Protein AF-A0A971L309-F1 (afdb_monomer)

Radius of gyration: 16.91 Å; Cα contacts (8 Å, |Δi|>4): 21; chains: 1; bounding box: 32×21×48 Å

Sequence (70 aa):
MQQLETLVASMEAGELSLEASLQAYEEGVRLTRLCQQQLAQAEQRVFSLQEQNGQMNFEPLNFKPQAGTL

Solvent-accessible surface area (backbone atoms only — not comparable to full-atom values): 4348 Å² total; per-residue (Å²): 108,70,70,52,54,54,49,51,54,53,61,72,66,66,77,59,52,74,68,56,46,52,54,50,48,55,51,46,54,51,50,48,53,52,51,52,53,53,49,52,53,52,50,54,52,52,47,55,55,29,54,75,70,74,43,89,81,80,78,80,84,84,77,74,81,80,70,79,83,126

Secondary structure (DSSP, 8-state):
-HHHHHHHHHHHT----HHHHHHHHHHHHHH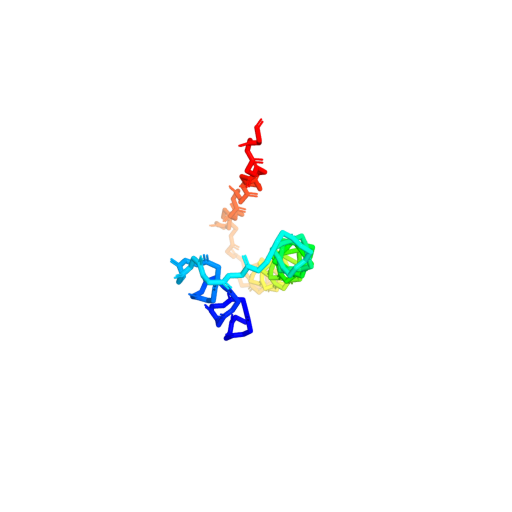HHHHHHHHHHHHHHHHHHHHHTT---PPP----------

pLDDT: mean 79.64, std 12.83, range [35.84, 90.31]

Mean predicted aligned error: 7.93 Å

Foldseek 3Di:
DVVLVVLVVVLVVVPDDPVRNVVSVVVNVVVVVVVVVVLVVVLVVVCVVCVVVVHRPDDRDPDDPPPPDD

Structure (mmCIF, N/CA/C/O backbone):
data_AF-A0A971L309-F1
#
_entry.id   AF-A0A971L309-F1
#
loop_
_atom_site.group_PDB
_atom_site.id
_atom_site.type_symbol
_atom_site.label_atom_id
_atom_site.label_alt_id
_atom_site.label_comp_id
_atom_site.label_asym_id
_atom_site.label_entity_id
_atom_site.label_seq_id
_atom_site.pdbx_PDB_ins_code
_atom_site.Cartn_x
_atom_site.Cartn_y
_atom_site.Cartn_z
_atom_site.occupancy
_atom_site.B_iso_or_equiv
_atom_site.auth_seq_id
_atom_site.auth_comp_id
_atom_site.auth_asym_id
_atom_site.auth_atom_id
_atom_site.pdbx_PDB_model_num
ATOM 1 N N . MET A 1 1 ? -6.225 -3.862 -3.563 1.00 67.69 1 MET A N 1
ATOM 2 C CA . MET A 1 1 ? -7.216 -2.767 -3.624 1.00 67.69 1 MET A CA 1
ATOM 3 C C . MET A 1 1 ? -8.446 -3.068 -2.783 1.00 67.69 1 MET A C 1
ATOM 5 O O . MET A 1 1 ? -8.643 -2.344 -1.824 1.00 67.69 1 MET A O 1
ATOM 9 N N . GLN A 1 2 ? -9.160 -4.178 -3.012 1.00 80.94 2 GLN A N 1
ATOM 10 C CA . GLN A 1 2 ? -10.386 -4.534 -2.265 1.00 80.94 2 GLN A CA 1
ATOM 11 C C . GLN A 1 2 ? -10.280 -4.466 -0.729 1.00 80.94 2 GLN A C 1
ATOM 13 O O . GLN A 1 2 ? -11.208 -4.021 -0.063 1.00 80.94 2 GLN A O 1
ATOM 18 N N . GLN A 1 3 ? -9.143 -4.869 -0.152 1.00 78.88 3 GLN A N 1
ATOM 19 C CA . GLN A 1 3 ? -8.923 -4.774 1.298 1.00 78.88 3 GLN A CA 1
ATOM 20 C C . GLN A 1 3 ? -8.863 -3.324 1.798 1.00 78.88 3 GLN A C 1
ATOM 22 O O . GLN A 1 3 ? -9.422 -3.025 2.845 1.00 78.88 3 GLN A O 1
ATOM 27 N N . LEU A 1 4 ? -8.235 -2.421 1.038 1.00 78.81 4 LEU A N 1
ATOM 28 C CA . LEU A 1 4 ? -8.170 -0.998 1.378 1.00 78.81 4 LEU A CA 1
ATOM 29 C C . LEU A 1 4 ? -9.549 -0.349 1.239 1.00 78.81 4 LEU A C 1
ATOM 31 O O . LEU A 1 4 ? -9.946 0.415 2.103 1.00 78.81 4 LEU A O 1
ATOM 35 N N . GLU A 1 5 ? -10.296 -0.691 0.190 1.00 84.88 5 GLU A N 1
ATOM 36 C CA . GLU A 1 5 ? -11.658 -0.184 -0.036 1.00 84.88 5 GLU A CA 1
ATOM 37 C C . GLU A 1 5 ? -12.610 -0.613 1.085 1.00 84.88 5 GLU A C 1
ATOM 39 O O . GLU A 1 5 ? -13.353 0.204 1.620 1.00 84.88 5 GLU A O 1
ATOM 44 N N . THR A 1 6 ? -12.536 -1.882 1.495 1.00 86.19 6 THR A N 1
ATOM 45 C CA . THR A 1 6 ? -13.330 -2.411 2.615 1.00 86.19 6 THR A CA 1
ATOM 46 C C . THR A 1 6 ? -12.969 -1.711 3.925 1.00 86.19 6 THR A C 1
ATOM 48 O O . THR A 1 6 ? -13.847 -1.375 4.718 1.00 86.19 6 THR A O 1
ATOM 51 N N . LEU A 1 7 ? -11.677 -1.462 4.143 1.00 84.31 7 LEU A N 1
ATOM 52 C CA . LEU A 1 7 ? -11.185 -0.775 5.329 1.00 84.31 7 LEU A CA 1
ATOM 53 C C . LEU A 1 7 ? -11.657 0.680 5.378 1.00 84.31 7 LEU A C 1
ATOM 55 O O . LEU A 1 7 ? -12.206 1.100 6.393 1.00 84.31 7 LEU A O 1
ATOM 59 N N . VAL A 1 8 ? -11.523 1.418 4.274 1.00 84.50 8 VAL A N 1
ATOM 60 C CA . VAL A 1 8 ? -12.003 2.802 4.157 1.00 84.50 8 VAL A CA 1
ATOM 61 C C . VAL A 1 8 ? -13.508 2.868 4.411 1.00 84.50 8 VAL A C 1
ATOM 63 O O . VAL A 1 8 ? -13.937 3.664 5.240 1.00 84.50 8 VAL A O 1
ATOM 66 N N . ALA A 1 9 ? -14.294 1.969 3.812 1.00 84.56 9 ALA A N 1
ATOM 67 C CA . ALA A 1 9 ? -15.737 1.915 4.046 1.00 84.56 9 ALA A CA 1
ATOM 68 C C . ALA A 1 9 ? -16.086 1.682 5.530 1.00 84.56 9 ALA A C 1
ATOM 70 O O . ALA A 1 9 ? -17.017 2.292 6.052 1.00 84.56 9 ALA A O 1
ATOM 71 N N . SER A 1 10 ? -15.323 0.837 6.234 1.00 80.81 10 SER A N 1
ATOM 72 C CA . SER A 1 10 ? -15.522 0.615 7.674 1.00 80.81 10 SER A CA 1
ATOM 73 C C . SER A 1 10 ? -15.148 1.833 8.528 1.00 80.81 10 SER A C 1
ATOM 75 O O . SER A 1 10 ? -15.783 2.083 9.550 1.00 80.81 10 SER A O 1
ATOM 77 N N . MET A 1 11 ? -14.153 2.615 8.096 1.00 81.12 11 MET A N 1
ATOM 78 C CA . MET A 1 11 ? -13.749 3.852 8.768 1.00 81.12 11 MET A CA 1
ATOM 79 C C . MET A 1 11 ? -14.778 4.968 8.561 1.00 81.12 11 MET A C 1
ATOM 81 O O . MET A 1 11 ? -15.091 5.693 9.502 1.00 81.12 11 MET A O 1
ATOM 85 N N . GLU A 1 12 ? -15.350 5.076 7.361 1.00 84.62 12 GLU A N 1
ATOM 86 C CA . GLU A 1 12 ? -16.379 6.070 7.025 1.00 84.62 12 GLU A CA 1
ATOM 87 C C . GLU A 1 12 ? -17.732 5.792 7.698 1.00 84.62 12 GLU A C 1
ATOM 89 O O . GLU A 1 12 ? -18.508 6.721 7.916 1.00 84.62 12 GLU A O 1
ATOM 94 N N . ALA A 1 13 ? -18.005 4.539 8.080 1.00 83.44 13 ALA A N 1
ATOM 95 C CA . ALA A 1 13 ? -19.223 4.163 8.800 1.00 83.44 13 ALA A CA 1
ATOM 96 C C . ALA A 1 13 ? -19.297 4.744 10.228 1.00 83.44 13 ALA A C 1
ATOM 98 O O . ALA A 1 13 ? -20.383 4.837 10.793 1.00 83.44 13 ALA A O 1
ATOM 99 N N . GLY A 1 14 ? -18.164 5.153 10.816 1.00 75.25 14 GLY A N 1
ATOM 100 C CA . GLY A 1 14 ? -18.126 5.877 12.093 1.00 75.25 14 GLY A CA 1
ATOM 101 C C . GLY A 1 14 ? -18.411 5.045 13.352 1.00 75.25 14 GLY A C 1
ATOM 102 O O . GLY A 1 14 ? -18.494 5.611 14.439 1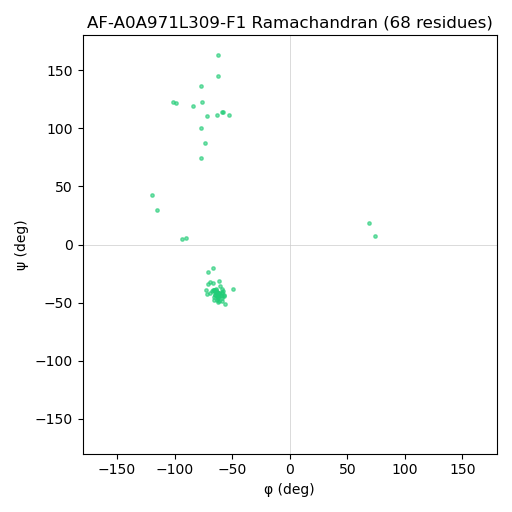.00 75.25 14 GLY A O 1
ATOM 103 N N . GLU A 1 15 ? -18.532 3.720 13.241 1.00 79.06 15 GLU A N 1
ATOM 104 C CA . GLU A 1 15 ? -18.832 2.820 14.372 1.00 79.06 15 GLU A CA 1
ATOM 105 C C . GLU A 1 15 ? -17.580 2.213 15.040 1.00 79.06 15 GLU A C 1
ATOM 107 O O . GLU A 1 15 ? -17.682 1.380 15.943 1.00 79.06 15 GLU A O 1
ATOM 112 N N . LEU A 1 16 ? -16.377 2.610 14.613 1.00 82.44 16 LEU A N 1
ATOM 113 C CA . LEU A 1 16 ? -15.129 2.079 15.162 1.00 82.44 16 LEU A CA 1
ATOM 114 C C . LEU A 1 16 ? -14.810 2.698 16.528 1.00 82.44 16 LEU A C 1
ATOM 116 O O . LEU A 1 16 ? -14.856 3.913 16.720 1.00 82.44 16 LEU A O 1
ATOM 120 N N . SER A 1 17 ? -14.390 1.857 17.476 1.00 88.44 17 SER A N 1
ATOM 121 C CA . SER A 1 17 ? -13.738 2.341 18.695 1.00 88.44 17 SER A CA 1
ATOM 122 C C . SER A 1 17 ? -12.431 3.069 18.351 1.00 88.44 17 SER A C 1
ATOM 124 O O . SER A 1 17 ? -11.873 2.894 17.266 1.00 88.44 17 SER A O 1
ATOM 126 N N . LEU A 1 18 ? -11.897 3.864 19.283 1.00 85.06 18 LEU A N 1
ATOM 127 C CA . LEU A 1 18 ? -10.611 4.544 19.086 1.00 85.06 18 LEU A CA 1
ATOM 128 C C . LEU A 1 18 ? -9.478 3.551 18.776 1.00 85.06 18 LEU A C 1
ATOM 130 O O . LEU A 1 18 ? -8.695 3.775 17.860 1.00 85.06 18 LEU A O 1
ATOM 134 N N . GLU A 1 19 ? -9.422 2.436 19.504 1.00 89.06 19 GLU A N 1
ATOM 135 C CA . GLU A 1 19 ? -8.426 1.383 19.282 1.00 89.06 19 GLU A CA 1
ATOM 136 C C . GLU A 1 19 ? -8.579 0.740 17.897 1.00 89.06 19 GLU A C 1
ATOM 138 O O . GLU A 1 19 ? -7.599 0.608 17.165 1.00 89.06 19 GLU A O 1
ATOM 143 N N . ALA A 1 20 ? -9.813 0.432 17.487 1.00 84.25 20 ALA A N 1
ATOM 144 C CA . ALA A 1 20 ? -10.085 -0.117 16.161 1.00 84.25 20 ALA A CA 1
ATOM 145 C C . ALA A 1 20 ? -9.782 0.896 15.041 1.00 84.25 20 ALA A C 1
ATOM 147 O O . ALA A 1 20 ? -9.303 0.518 13.976 1.00 84.25 20 ALA A O 1
ATOM 148 N N . SER A 1 21 ? -9.994 2.190 15.294 1.00 85.81 21 SER A N 1
ATOM 149 C CA . SER A 1 21 ? -9.677 3.279 14.363 1.00 85.81 21 SER A CA 1
ATOM 150 C C . SER A 1 21 ? -8.169 3.436 14.161 1.00 85.81 21 SER A C 1
ATOM 152 O O . SER A 1 21 ? -7.715 3.640 13.036 1.00 85.81 21 SER A O 1
ATOM 154 N N . LEU A 1 22 ? -7.379 3.295 15.232 1.00 89.00 22 LEU A N 1
ATOM 155 C CA . LEU A 1 22 ? -5.916 3.311 15.162 1.00 89.00 22 LEU A CA 1
ATOM 156 C C . LEU A 1 22 ? -5.381 2.103 14.384 1.00 89.00 22 LEU A C 1
ATOM 158 O O . LEU A 1 22 ? -4.555 2.275 13.489 1.00 89.00 22 LEU A O 1
ATOM 162 N N . GLN A 1 23 ? -5.905 0.904 14.650 1.00 89.69 23 GLN A N 1
ATOM 163 C CA . GLN A 1 23 ? -5.548 -0.298 13.888 1.00 89.69 23 GLN A CA 1
ATOM 164 C C . GLN A 1 23 ? -5.924 -0.170 12.405 1.00 89.69 23 GLN A C 1
ATOM 166 O O . GLN A 1 23 ? -5.132 -0.523 11.529 1.00 89.69 23 GLN A O 1
ATOM 171 N N . ALA A 1 24 ? -7.105 0.380 12.109 1.00 85.56 24 ALA A N 1
ATOM 172 C CA . ALA A 1 24 ? -7.544 0.618 10.740 1.00 85.56 24 ALA A CA 1
ATOM 173 C C . ALA A 1 24 ? -6.655 1.641 10.018 1.00 85.56 24 ALA A C 1
ATOM 175 O O . ALA A 1 24 ? -6.307 1.449 8.855 1.00 85.56 24 ALA A O 1
ATOM 176 N N . TYR A 1 25 ? -6.213 2.695 10.706 1.00 86.50 25 TYR A N 1
ATOM 177 C CA . TYR A 1 25 ? -5.264 3.652 10.144 1.00 86.50 25 TYR A CA 1
ATOM 178 C C . TYR A 1 25 ? -3.908 3.005 9.820 1.00 86.50 25 TYR A C 1
ATOM 180 O O . TYR A 1 25 ? -3.398 3.175 8.710 1.00 86.50 25 TYR A O 1
ATOM 188 N N . GLU A 1 26 ? -3.331 2.233 10.746 1.00 90.31 26 GLU A N 1
ATOM 189 C CA . GLU A 1 26 ? -2.056 1.535 10.524 1.00 90.31 26 GLU A CA 1
ATOM 190 C C . GLU A 1 26 ? -2.132 0.578 9.328 1.00 90.31 26 GLU A C 1
ATOM 192 O O . GLU A 1 26 ? -1.249 0.577 8.459 1.00 90.31 26 GLU A O 1
ATOM 197 N N . GLU A 1 27 ? -3.220 -0.187 9.239 1.00 88.88 27 GLU A N 1
ATOM 198 C CA . GLU A 1 27 ? -3.458 -1.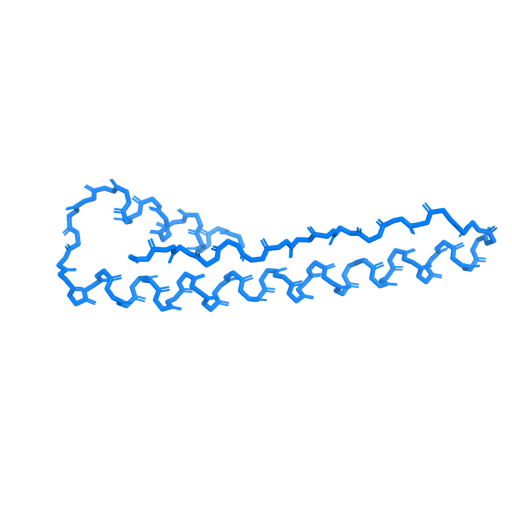097 8.123 1.00 88.88 27 GLU A CA 1
ATOM 199 C C . GLU A 1 27 ? -3.677 -0.335 6.806 1.00 88.88 27 GLU A C 1
ATOM 201 O O . GLU A 1 27 ? -3.122 -0.709 5.770 1.00 88.88 27 GLU A O 1
ATOM 206 N N . GLY A 1 28 ? -4.389 0.794 6.837 1.00 87.44 28 GLY A N 1
ATOM 207 C CA . GLY A 1 28 ? -4.571 1.678 5.685 1.00 87.44 28 GLY A CA 1
ATOM 208 C C . GLY A 1 28 ? -3.246 2.236 5.161 1.00 87.44 28 GLY A C 1
ATOM 209 O O . GLY A 1 28 ? -2.991 2.209 3.951 1.00 87.44 28 GLY A O 1
ATOM 210 N N . VAL A 1 29 ? -2.349 2.665 6.055 1.00 89.62 29 VAL A N 1
ATOM 211 C CA . VAL A 1 29 ? -0.990 3.112 5.700 1.00 89.62 29 VAL A CA 1
ATOM 212 C C . VAL A 1 29 ? -0.192 1.971 5.068 1.00 89.62 29 VAL A C 1
ATOM 214 O O . VAL A 1 29 ? 0.462 2.168 4.037 1.00 89.62 29 VAL A O 1
ATOM 217 N N . ARG A 1 30 ? -0.254 0.765 5.644 1.00 90.25 30 ARG A N 1
ATOM 218 C CA . ARG A 1 30 ? 0.440 -0.419 5.118 1.00 90.25 30 ARG A CA 1
ATOM 219 C C . ARG A 1 30 ? -0.049 -0.781 3.714 1.00 90.25 30 ARG A C 1
ATOM 221 O O . ARG A 1 30 ? 0.766 -0.963 2.806 1.00 90.25 30 ARG A O 1
ATOM 228 N N . LEU A 1 31 ? -1.364 -0.850 3.520 1.00 88.06 31 LEU A N 1
ATOM 229 C CA . LEU A 1 31 ? -1.991 -1.171 2.238 1.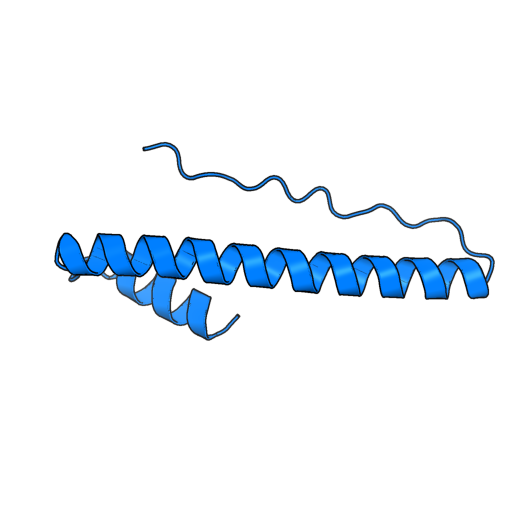00 88.06 31 LEU A CA 1
ATOM 230 C C . LEU A 1 31 ? -1.702 -0.103 1.177 1.00 88.06 31 LEU A C 1
ATOM 232 O O . LEU A 1 31 ? -1.428 -0.445 0.024 1.00 88.06 31 LEU A O 1
ATOM 236 N N . THR A 1 32 ? -1.687 1.174 1.562 1.00 88.00 32 THR A N 1
ATOM 237 C CA . THR A 1 32 ? -1.332 2.283 0.664 1.00 88.00 32 THR A CA 1
ATOM 238 C C . THR A 1 32 ? 0.110 2.163 0.175 1.00 88.00 32 THR A C 1
ATOM 240 O O . THR A 1 32 ? 0.361 2.241 -1.028 1.00 88.00 32 THR A O 1
ATOM 243 N N . ARG A 1 33 ? 1.062 1.887 1.078 1.00 88.06 33 ARG A N 1
ATOM 244 C CA . ARG A 1 33 ? 2.472 1.655 0.713 1.00 88.06 33 ARG A CA 1
ATOM 245 C C . ARG A 1 33 ? 2.627 0.479 -0.249 1.00 88.06 33 ARG A C 1
ATOM 247 O O . ARG A 1 33 ? 3.369 0.578 -1.223 1.00 88.06 33 ARG A O 1
ATOM 254 N N . LEU A 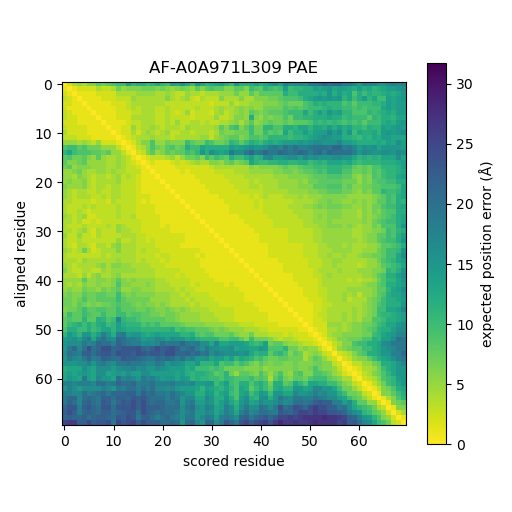1 34 ? 1.900 -0.613 -0.014 1.00 88.56 34 LEU A N 1
ATOM 255 C CA . LEU A 1 34 ? 1.917 -1.774 -0.905 1.00 88.56 34 LEU A CA 1
ATOM 256 C C . LEU A 1 34 ? 1.388 -1.430 -2.307 1.00 88.56 34 LEU A C 1
ATOM 258 O O . LEU A 1 34 ? 1.948 -1.872 -3.308 1.00 88.56 34 LEU A O 1
ATOM 262 N N . CYS A 1 35 ? 0.322 -0.631 -2.398 1.00 86.69 35 CYS A N 1
ATOM 263 C CA . CYS A 1 35 ? -0.213 -0.186 -3.686 1.00 86.69 35 CYS A CA 1
ATOM 264 C C . CYS A 1 35 ? 0.796 0.688 -4.443 1.00 86.69 35 CYS A C 1
ATOM 266 O O . CYS A 1 35 ? 0.999 0.483 -5.637 1.00 86.69 35 CYS A O 1
ATOM 268 N N . GLN A 1 36 ? 1.481 1.599 -3.747 1.00 86.88 36 GLN A N 1
ATOM 269 C CA . GLN A 1 36 ? 2.531 2.435 -4.339 1.00 86.88 36 GLN A CA 1
ATOM 270 C C . GLN A 1 36 ? 3.701 1.604 -4.877 1.00 86.88 36 GLN A C 1
ATOM 272 O O . GLN A 1 36 ? 4.174 1.855 -5.981 1.00 86.88 36 GLN A O 1
ATOM 277 N N . GLN A 1 37 ? 4.138 0.578 -4.142 1.00 89.31 37 GLN A N 1
ATOM 278 C CA . GLN A 1 37 ? 5.199 -0.323 -4.604 1.00 89.31 37 GLN A CA 1
ATOM 279 C C . GLN A 1 37 ? 4.802 -1.088 -5.870 1.00 89.31 37 GLN A C 1
ATOM 281 O O . GLN A 1 37 ? 5.603 -1.206 -6.795 1.00 89.31 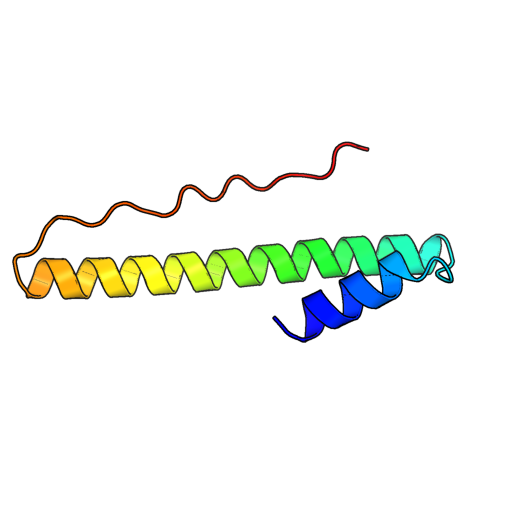37 GLN A O 1
ATOM 286 N N . GLN A 1 38 ? 3.569 -1.593 -5.928 1.00 89.56 38 GLN A N 1
ATOM 287 C CA . GLN A 1 38 ? 3.074 -2.285 -7.118 1.00 89.56 38 GLN A CA 1
ATOM 288 C C . GLN A 1 38 ? 2.952 -1.342 -8.316 1.00 89.56 38 GLN A C 1
AT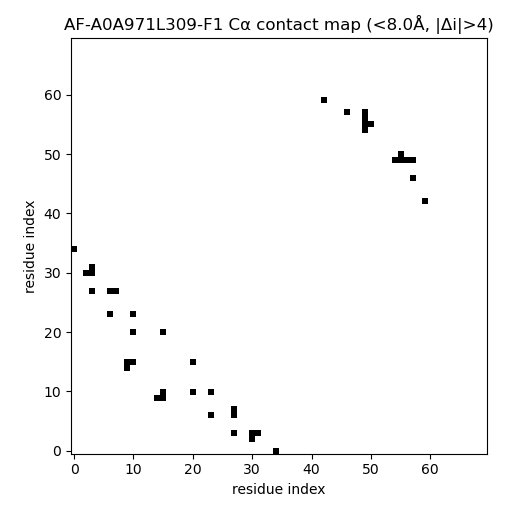OM 290 O O . GLN A 1 38 ? 3.299 -1.732 -9.430 1.00 89.56 38 GLN A O 1
ATOM 295 N N . LEU A 1 39 ? 2.513 -0.101 -8.088 1.00 89.12 39 LEU A N 1
ATOM 296 C CA . LEU A 1 39 ? 2.450 0.910 -9.135 1.00 89.12 39 LEU A CA 1
ATOM 297 C C . LEU A 1 39 ? 3.849 1.209 -9.686 1.00 89.12 39 LEU A C 1
ATOM 299 O O . LEU A 1 39 ? 4.046 1.092 -10.889 1.00 89.12 39 LEU A O 1
ATOM 303 N N . ALA A 1 40 ? 4.838 1.456 -8.823 1.00 87.88 40 ALA A N 1
ATOM 304 C CA . ALA A 1 40 ? 6.222 1.699 -9.238 1.00 87.88 40 ALA A CA 1
ATOM 305 C C . ALA A 1 40 ? 6.815 0.531 -10.053 1.00 87.88 40 ALA A C 1
ATOM 307 O O . ALA A 1 40 ? 7.498 0.744 -11.054 1.00 87.88 40 ALA A O 1
ATOM 308 N N . GLN A 1 41 ? 6.524 -0.719 -9.674 1.00 89.50 41 GLN A N 1
ATOM 309 C CA . GLN A 1 41 ? 6.945 -1.887 -10.459 1.00 89.50 41 GLN A CA 1
ATOM 310 C C . GLN A 1 41 ? 6.272 -1.936 -11.836 1.00 89.50 41 GLN A C 1
ATOM 312 O O . GLN A 1 41 ? 6.917 -2.278 -12.830 1.00 89.50 41 GLN A O 1
ATOM 317 N N . ALA A 1 42 ? 4.982 -1.602 -11.909 1.00 89.06 42 ALA A N 1
ATOM 318 C CA . ALA A 1 42 ? 4.259 -1.536 -13.172 1.00 89.06 42 ALA A CA 1
ATOM 319 C C . ALA A 1 42 ? 4.819 -0.430 -14.079 1.00 89.06 42 ALA A C 1
ATOM 321 O O . ALA A 1 42 ? 5.052 -0.681 -15.260 1.00 89.06 42 ALA A O 1
ATOM 322 N N . GLU A 1 43 ? 5.109 0.749 -13.527 1.00 87.88 43 GLU A N 1
ATOM 323 C CA . GLU A 1 43 ? 5.740 1.860 -14.246 1.00 87.88 43 GLU A CA 1
ATOM 324 C C . GLU A 1 43 ? 7.103 1.472 -14.809 1.00 87.88 43 GLU A C 1
ATOM 326 O O . GLU A 1 43 ? 7.347 1.648 -16.001 1.00 87.88 43 GLU A O 1
ATOM 331 N N . GLN A 1 44 ? 7.965 0.861 -13.990 1.00 88.56 44 GLN A N 1
ATOM 332 C CA . GLN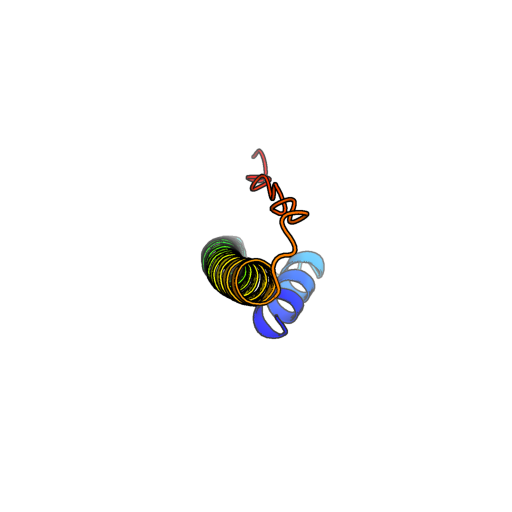 A 1 44 ? 9.272 0.390 -14.441 1.00 88.56 44 GLN A CA 1
ATOM 333 C C . GLN A 1 44 ? 9.135 -0.618 -15.589 1.00 88.56 44 GLN A C 1
ATOM 335 O O . GLN A 1 44 ? 9.885 -0.565 -16.564 1.00 88.56 44 GLN A O 1
ATOM 340 N N . ARG A 1 45 ? 8.153 -1.521 -15.508 1.00 89.56 45 ARG A N 1
ATOM 341 C CA . ARG A 1 45 ? 7.890 -2.490 -16.574 1.00 89.56 45 ARG A CA 1
ATOM 342 C C . ARG A 1 45 ? 7.438 -1.808 -17.865 1.00 89.56 45 ARG A C 1
ATOM 344 O O . ARG A 1 45 ? 7.905 -2.196 -18.932 1.00 89.56 45 ARG A O 1
ATOM 351 N N . VAL A 1 46 ? 6.553 -0.816 -17.782 1.00 88.50 46 VAL A N 1
ATOM 352 C CA . VAL A 1 46 ? 6.106 -0.036 -18.948 1.00 88.50 46 VAL A CA 1
ATOM 353 C C . VAL A 1 46 ? 7.280 0.717 -19.567 1.00 88.50 46 VAL A C 1
ATOM 355 O O . VAL A 1 46 ? 7.477 0.622 -20.776 1.00 88.50 46 VAL A O 1
ATOM 358 N N . PHE A 1 47 ? 8.098 1.375 -18.745 1.00 86.12 47 PHE A N 1
ATOM 359 C CA . PHE A 1 47 ? 9.295 2.078 -19.191 1.00 86.12 47 PHE A CA 1
ATOM 360 C C . PHE A 1 47 ? 10.242 1.151 -19.965 1.00 86.12 47 PHE A C 1
ATOM 362 O O . PHE A 1 47 ? 10.584 1.436 -21.110 1.00 86.12 47 PHE A O 1
ATOM 369 N N . SER A 1 48 ? 10.584 -0.018 -19.407 1.00 87.56 48 SER A N 1
ATOM 370 C CA . SER A 1 48 ? 11.455 -0.985 -20.090 1.00 87.56 48 SER A CA 1
ATOM 371 C C . SER A 1 48 ? 10.878 -1.488 -21.420 1.00 87.56 48 SER A C 1
ATOM 373 O O . SER A 1 48 ? 11.630 -1.715 -22.365 1.00 87.56 48 SER A O 1
ATOM 375 N N . LEU A 1 49 ? 9.557 -1.664 -21.521 1.00 88.19 49 LEU A N 1
ATOM 376 C CA . LEU A 1 49 ? 8.901 -2.072 -22.770 1.00 88.19 49 LEU A CA 1
ATOM 377 C C . LEU A 1 49 ? 8.900 -0.957 -23.825 1.00 88.19 49 LEU A C 1
ATOM 379 O O . LEU A 1 49 ? 8.985 -1.243 -25.020 1.00 88.19 49 LEU A O 1
ATOM 383 N N . GLN A 1 50 ? 8.792 0.302 -23.405 1.00 86.12 50 GLN A N 1
ATOM 384 C CA . GLN A 1 50 ? 8.870 1.453 -24.303 1.00 86.12 50 GLN A CA 1
ATOM 385 C C . GLN A 1 50 ? 10.302 1.672 -24.805 1.00 86.12 50 GLN A C 1
ATOM 387 O O . GLN A 1 50 ? 10.486 1.822 -26.015 1.00 86.12 50 GLN A O 1
ATOM 392 N N . GLU A 1 51 ? 11.312 1.554 -23.933 1.00 84.00 51 GLU A N 1
ATOM 393 C CA . GLU A 1 51 ? 12.725 1.597 -24.334 1.00 84.00 51 GLU A CA 1
ATOM 394 C C . GLU A 1 51 ? 13.059 0.517 -25.373 1.00 84.00 51 GLU A C 1
ATOM 396 O O . GLU A 1 51 ? 13.679 0.809 -26.395 1.00 84.00 51 GLU A O 1
ATOM 401 N N . GLN A 1 52 ? 12.580 -0.718 -25.173 1.00 83.44 52 GLN A N 1
ATOM 402 C CA . GLN A 1 52 ? 12.764 -1.814 -26.137 1.00 83.44 52 GLN A CA 1
ATOM 403 C C . GLN A 1 52 ? 12.124 -1.530 -27.504 1.00 83.44 52 GLN A C 1
ATOM 405 O O . GLN A 1 52 ? 12.636 -1.981 -28.526 1.00 83.44 52 GLN A O 1
ATOM 410 N N . ASN A 1 53 ? 11.026 -0.772 -27.531 1.00 83.06 53 ASN A N 1
ATOM 411 C CA . ASN A 1 53 ? 10.335 -0.368 -28.757 1.00 83.06 53 ASN A CA 1
ATOM 412 C C . ASN A 1 53 ? 10.846 0.965 -29.338 1.00 83.06 53 ASN A C 1
ATOM 414 O O . ASN A 1 53 ? 10.267 1.467 -30.303 1.00 83.06 53 ASN A O 1
ATOM 418 N N . GLY A 1 54 ? 11.905 1.556 -28.770 1.00 79.94 54 GLY A N 1
ATOM 419 C CA . GLY A 1 54 ? 12.462 2.837 -29.217 1.00 79.94 54 GLY A CA 1
ATOM 420 C C . GLY A 1 54 ? 11.556 4.047 -28.951 1.00 79.94 54 GLY A C 1
ATOM 421 O O . GLY A 1 54 ? 11.726 5.089 -29.580 1.00 79.94 54 GLY A O 1
ATOM 422 N N . GLN A 1 55 ? 10.584 3.919 -28.044 1.00 73.94 55 GLN A N 1
ATOM 423 C CA . GLN A 1 55 ? 9.685 4.992 -27.621 1.00 73.94 55 GLN A CA 1
ATOM 424 C C . GLN A 1 55 ? 10.162 5.532 -26.263 1.00 73.94 55 GLN A C 1
ATOM 426 O O . GLN A 1 55 ? 10.266 4.781 -25.304 1.00 73.94 55 GLN A O 1
ATOM 431 N N . MET A 1 56 ? 10.450 6.831 -26.158 1.00 67.62 56 MET A N 1
ATOM 432 C CA . MET A 1 56 ? 11.041 7.462 -24.959 1.00 67.62 56 MET A CA 1
ATOM 433 C C . MET A 1 56 ? 10.125 8.551 -24.378 1.00 67.62 56 MET A C 1
ATOM 435 O O . MET A 1 56 ? 10.568 9.635 -24.011 1.00 67.62 56 MET A O 1
ATOM 439 N N . ASN A 1 57 ? 8.820 8.272 -24.314 1.00 69.12 57 ASN A N 1
ATOM 440 C CA . ASN A 1 57 ? 7.801 9.264 -23.948 1.00 69.12 57 ASN A CA 1
ATOM 441 C C . ASN A 1 57 ? 7.088 8.911 -22.629 1.00 69.12 57 ASN A C 1
ATOM 443 O O . ASN A 1 57 ? 5.905 9.209 -22.471 1.00 69.12 57 ASN A O 1
ATOM 447 N N . PHE A 1 58 ? 7.771 8.231 -21.704 1.00 72.25 58 PHE A N 1
ATOM 448 C CA . PHE A 1 58 ? 7.191 7.869 -20.412 1.00 72.25 58 PHE A CA 1
ATOM 449 C C . PHE A 1 58 ? 7.307 9.027 -19.418 1.00 72.25 58 PHE A C 1
ATOM 451 O O . PHE A 1 58 ? 8.416 9.417 -19.055 1.00 72.25 58 PHE A O 1
ATOM 458 N N . GLU A 1 59 ? 6.175 9.531 -18.931 1.00 73.44 59 GLU A N 1
ATOM 459 C CA . GLU A 1 59 ? 6.150 10.361 -17.727 1.00 73.44 59 GLU A CA 1
ATOM 460 C C . GLU A 1 59 ? 5.740 9.508 -16.516 1.00 73.44 59 GLU A C 1
ATOM 462 O O . GLU A 1 59 ? 4.652 8.924 -16.530 1.00 73.44 59 GLU A O 1
ATOM 467 N N . PRO A 1 60 ? 6.579 9.427 -15.465 1.00 69.31 60 PRO A N 1
ATOM 468 C CA . PRO A 1 60 ? 6.223 8.747 -14.223 1.00 69.31 60 PRO A CA 1
ATOM 469 C C . PRO A 1 60 ? 5.019 9.403 -13.540 1.00 69.31 60 PRO A C 1
ATOM 471 O O . PRO A 1 60 ? 4.902 10.633 -13.515 1.00 69.31 60 PRO A O 1
ATOM 474 N N . LEU A 1 61 ? 4.161 8.610 -12.894 1.00 68.94 61 LEU A N 1
ATOM 475 C CA . LEU A 1 61 ? 3.099 9.149 -12.053 1.00 68.94 61 LEU A CA 1
ATOM 476 C C . LEU A 1 61 ? 3.728 9.719 -10.780 1.00 68.94 61 LEU A C 1
ATOM 478 O O . LEU A 1 61 ? 4.202 9.002 -9.900 1.00 68.94 61 LEU A O 1
ATOM 482 N N . ASN A 1 62 ? 3.701 11.043 -10.642 1.00 63.44 62 ASN A N 1
ATOM 483 C CA . ASN A 1 62 ? 4.146 11.713 -9.424 1.00 63.44 62 ASN A CA 1
ATOM 484 C C . ASN A 1 62 ? 3.083 11.590 -8.318 1.00 63.44 62 ASN A C 1
ATOM 486 O O . ASN A 1 62 ? 2.356 12.540 -8.012 1.00 63.44 62 ASN A O 1
ATOM 490 N N . PHE A 1 63 ? 2.962 10.401 -7.729 1.00 62.88 63 PHE A N 1
ATOM 491 C CA . PHE A 1 63 ? 2.058 10.164 -6.609 1.00 62.88 63 PHE A CA 1
ATOM 492 C C . PHE A 1 63 ? 2.672 10.728 -5.321 1.00 62.88 63 PHE A C 1
ATOM 494 O O . PHE A 1 63 ? 3.525 10.107 -4.687 1.00 62.88 63 PHE A O 1
ATOM 501 N N . LYS A 1 64 ? 2.233 11.920 -4.903 1.00 56.34 64 LYS A N 1
ATOM 502 C CA . LYS A 1 64 ? 2.571 12.445 -3.574 1.00 56.34 64 LYS A CA 1
ATOM 503 C C . LYS A 1 64 ? 1.721 11.727 -2.522 1.00 56.34 64 LYS A C 1
ATOM 505 O O . LYS A 1 64 ? 0.494 11.797 -2.615 1.00 56.34 64 LYS A O 1
ATOM 510 N N . PRO A 1 65 ? 2.318 11.063 -1.515 1.00 50.50 65 PRO A N 1
ATOM 511 C CA . PRO A 1 65 ? 1.550 10.553 -0.392 1.00 50.50 65 PRO A CA 1
ATOM 512 C C . PRO A 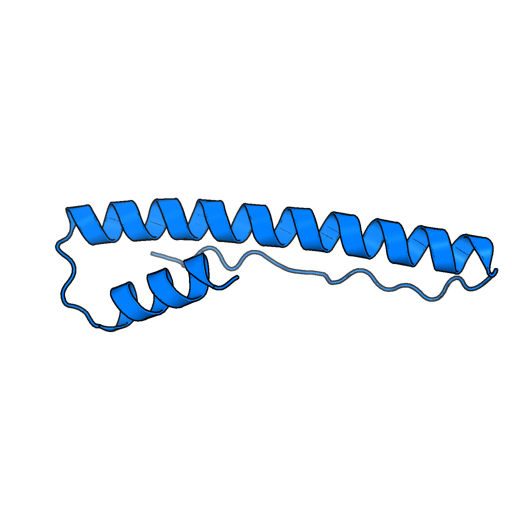1 65 ? 0.928 11.749 0.334 1.00 50.50 65 PRO A C 1
ATOM 514 O O . PRO A 1 65 ? 1.635 12.562 0.926 1.00 50.50 65 PRO A O 1
ATOM 517 N N . GLN A 1 66 ? -0.396 11.876 0.263 1.00 51.62 66 GLN A N 1
ATOM 518 C CA . GLN A 1 66 ? -1.135 12.757 1.156 1.00 51.62 66 GLN A CA 1
ATOM 519 C C . GLN A 1 66 ? -1.133 12.063 2.515 1.00 51.62 66 GLN A C 1
ATOM 521 O O . GLN A 1 66 ? -1.994 11.240 2.812 1.00 51.62 66 GLN A O 1
ATOM 526 N N . ALA A 1 67 ? -0.087 12.309 3.303 1.00 49.72 67 ALA A N 1
ATOM 527 C CA . ALA A 1 67 ? -0.149 12.027 4.724 1.00 49.72 67 ALA A CA 1
ATOM 528 C C . ALA A 1 67 ? -1.310 12.868 5.256 1.00 49.72 67 ALA A C 1
ATOM 530 O O . ALA A 1 67 ? -1.266 14.093 5.150 1.00 49.72 67 ALA A O 1
ATOM 531 N N . GLY A 1 68 ? -2.371 12.207 5.721 1.00 49.75 68 GLY A N 1
ATOM 532 C CA . GLY A 1 68 ? -3.467 12.880 6.396 1.00 49.75 68 GLY A CA 1
ATOM 533 C C . GLY A 1 68 ? -2.879 13.711 7.526 1.00 49.75 68 GLY A C 1
ATOM 534 O O . GLY A 1 68 ? -2.296 13.167 8.461 1.00 49.75 68 GLY A O 1
ATOM 535 N N . THR A 1 69 ? -2.948 15.029 7.381 1.00 35.84 69 THR A N 1
ATOM 536 C CA . THR A 1 69 ? -2.687 15.971 8.459 1.00 35.84 69 THR A CA 1
ATOM 537 C C . THR A 1 69 ? -3.672 15.634 9.576 1.00 35.84 69 THR A C 1
ATOM 539 O O . THR A 1 69 ? -4.880 15.738 9.364 1.00 35.84 69 THR A O 1
ATOM 542 N N . LEU A 1 70 ? -3.161 15.168 10.717 1.00 39.31 70 LEU A N 1
ATOM 543 C CA . LEU A 1 70 ? -3.862 15.306 11.993 1.00 39.31 70 LEU A CA 1
ATOM 544 C C . LEU A 1 70 ? -3.741 16.759 12.455 1.00 39.31 70 LEU A C 1
ATOM 546 O O . LEU A 1 70 ? -2.630 17.320 12.297 1.00 39.31 70 LEU A O 1
#